Protein AF-A0A3D2ABC8-F1 (afdb_monomer)

Radius of gyration: 15.59 Å; Cα contacts (8 Å, |Δi|>4): 35; chains: 1; bounding box: 49×17×34 Å

Sequence (70 aa):
MRTLNFAKRNFKEIIRDPLSIIFSVVLPLFLLWIFQQFKIPSENYKLQNFTPGIIVFGFSFITLFTATLV

Mean predicted aligned error: 5.5 Å

Secondary structure (DSSP, 8-state):
--HHHHHHHHHHHHHH-HHHHIIIIIHHHHHHHHHHH---SSGGGSHHHHHHHHHHHHHHHHHHHHTT--

Solvent-accessible surface area (backbone atoms only — not comparable to full-atom values): 4048 Å² total; per-residue (Å²): 133,62,67,65,57,54,51,55,50,53,53,52,53,46,70,70,34,64,64,46,47,43,51,34,47,52,44,37,53,51,51,52,58,54,55,67,69,58,86,60,99,46,82,78,66,39,64,79,65,46,49,63,58,40,51,55,54,14,50,52,38,48,55,54,48,58,73,66,64,126

pLDDT: mean 85.96, std 7.87, range [54.91, 94.69]

Nearest PDB structures (foldseek):
  6grj-assembly1_C  TM=3.841E-01  e=7.816E+00  Aeromonas hydrophila

Foldseek 3Di:
DVVVVVVVVLVVVCVVDPVLCCQLPVVLVVVLVVLVVDPDPDPCSPSVNCSVVSNVRSVVSNVVVSVVDD

Structure (mmCIF, N/CA/C/O backbone):
data_AF-A0A3D2ABC8-F1
#
_entry.id   AF-A0A3D2ABC8-F1
#
loop_
_atom_site.group_PDB
_atom_site.id
_atom_site.type_symbol
_atom_site.label_atom_id
_atom_site.label_alt_id
_atom_site.label_comp_id
_atom_site.label_asym_id
_atom_site.label_entity_id
_atom_site.label_seq_id
_atom_site.pdbx_PDB_ins_code
_atom_site.Cartn_x
_atom_site.Cartn_y
_atom_site.Cartn_z
_atom_site.occupancy
_atom_site.B_iso_or_equiv
_atom_site.auth_seq_id
_atom_site.auth_comp_id
_atom_site.auth_asym_id
_atom_site.auth_atom_id
_atom_site.pdbx_PDB_model_num
ATOM 1 N N . MET A 1 1 ? 28.263 2.228 -1.646 1.00 62.22 1 MET A N 1
ATOM 2 C CA . MET A 1 1 ? 27.078 2.908 -2.226 1.00 62.22 1 MET A CA 1
ATOM 3 C C . MET A 1 1 ? 26.480 2.134 -3.416 1.00 62.22 1 MET A C 1
ATOM 5 O O . 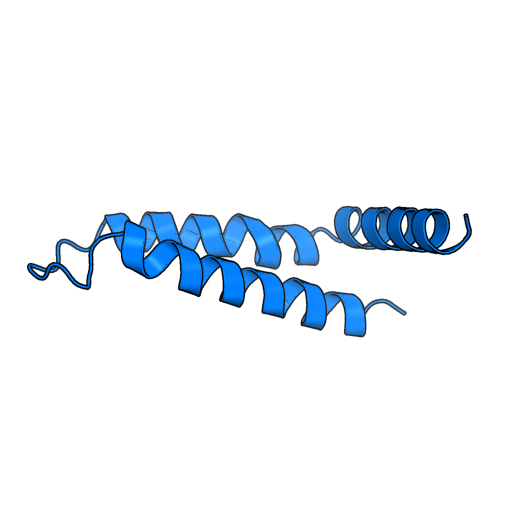MET A 1 1 ? 26.231 2.715 -4.462 1.00 62.22 1 MET A O 1
ATOM 9 N N . ARG A 1 2 ? 26.237 0.817 -3.295 1.00 77.12 2 ARG A N 1
ATOM 10 C CA . ARG A 1 2 ? 25.633 0.011 -4.382 1.00 77.12 2 ARG A CA 1
ATOM 11 C C . ARG A 1 2 ? 24.131 -0.214 -4.171 1.00 77.12 2 ARG A C 1
ATOM 13 O O . ARG A 1 2 ? 23.363 -0.085 -5.115 1.00 77.12 2 ARG A O 1
ATOM 20 N N . THR A 1 3 ? 23.705 -0.425 -2.924 1.00 87.75 3 THR A N 1
ATOM 21 C CA . THR A 1 3 ? 22.301 -0.669 -2.544 1.00 87.75 3 THR A CA 1
ATOM 22 C C . THR A 1 3 ? 21.361 0.468 -2.948 1.00 87.75 3 THR A C 1
ATOM 24 O O . THR A 1 3 ? 20.313 0.213 -3.526 1.00 87.75 3 THR A O 1
ATOM 27 N N . LEU A 1 4 ? 21.764 1.727 -2.735 1.00 90.25 4 LEU A N 1
ATOM 28 C CA . LEU A 1 4 ? 20.972 2.900 -3.134 1.00 90.25 4 LEU A CA 1
ATOM 29 C C . LEU A 1 4 ? 20.752 2.976 -4.654 1.00 90.25 4 LEU A C 1
ATOM 31 O O . LEU A 1 4 ? 19.670 3.350 -5.100 1.00 90.25 4 LEU A O 1
ATOM 35 N N . ASN A 1 5 ? 21.745 2.578 -5.456 1.00 89.69 5 ASN A N 1
ATOM 36 C CA . ASN A 1 5 ? 21.600 2.550 -6.912 1.00 89.69 5 ASN A CA 1
ATOM 37 C C . ASN A 1 5 ? 20.616 1.464 -7.364 1.00 89.69 5 ASN A C 1
ATOM 39 O O . ASN A 1 5 ? 19.823 1.715 -8.270 1.00 89.69 5 ASN A O 1
ATOM 43 N N . PHE A 1 6 ? 20.633 0.288 -6.730 1.00 86.25 6 PHE A N 1
ATOM 44 C CA . PHE A 1 6 ? 19.661 -0.770 -7.015 1.00 86.25 6 PHE A CA 1
ATOM 45 C C . PHE A 1 6 ? 18.247 -0.376 -6.581 1.00 86.25 6 PHE A C 1
ATOM 47 O O . PHE A 1 6 ? 17.321 -0.490 -7.381 1.00 86.25 6 PHE A O 1
ATOM 54 N N . ALA A 1 7 ? 18.092 0.198 -5.384 1.00 88.31 7 ALA A N 1
ATOM 55 C CA . ALA A 1 7 ? 16.808 0.704 -4.903 1.00 88.31 7 ALA A CA 1
ATOM 56 C C . ALA A 1 7 ? 16.218 1.764 -5.849 1.00 88.31 7 ALA A C 1
ATOM 58 O O . ALA A 1 7 ? 15.042 1.707 -6.194 1.00 88.31 7 ALA A O 1
ATOM 59 N N . LYS A 1 8 ? 17.044 2.694 -6.352 1.00 90.25 8 LYS A N 1
ATOM 60 C CA . LYS A 1 8 ? 16.602 3.726 -7.302 1.00 90.25 8 LYS A CA 1
ATOM 61 C C . LYS A 1 8 ? 16.135 3.148 -8.642 1.00 90.25 8 LYS A C 1
ATOM 63 O O . LYS A 1 8 ? 15.222 3.703 -9.250 1.00 90.25 8 LYS A O 1
ATOM 68 N N . ARG A 1 9 ? 16.764 2.073 -9.126 1.00 87.62 9 ARG A N 1
ATOM 69 C CA . ARG A 1 9 ? 16.341 1.384 -10.357 1.00 87.62 9 ARG A CA 1
ATOM 70 C C . ARG A 1 9 ? 15.005 0.679 -10.158 1.00 87.62 9 ARG A C 1
ATOM 72 O O . ARG A 1 9 ? 14.086 0.933 -10.926 1.00 87.62 9 ARG A O 1
ATOM 79 N N . ASN A 1 10 ? 14.882 -0.083 -9.077 1.00 86.44 10 ASN A N 1
ATOM 80 C CA . ASN A 1 10 ? 13.657 -0.810 -8.763 1.00 86.44 10 ASN A CA 1
ATOM 81 C C . ASN A 1 10 ? 12.474 0.143 -8.519 1.00 86.44 10 ASN A C 1
ATOM 83 O O . ASN A 1 10 ? 11.383 -0.065 -9.033 1.00 86.44 10 ASN A O 1
ATOM 87 N N . PHE A 1 11 ? 12.714 1.281 -7.861 1.00 87.94 11 PHE A N 1
ATOM 88 C CA . PHE A 1 11 ? 11.701 2.325 -7.702 1.00 87.94 11 PHE A CA 1
ATOM 89 C C . PHE A 1 11 ? 11.208 2.895 -9.042 1.00 87.94 11 PHE A C 1
ATOM 91 O O . PHE A 1 11 ? 10.014 3.119 -9.221 1.00 87.94 11 PHE A O 1
ATOM 98 N N . LYS A 1 12 ? 12.111 3.106 -10.012 1.00 88.25 12 LYS A N 1
ATOM 99 C CA . LYS A 1 12 ? 11.719 3.539 -11.363 1.00 88.25 12 LYS A 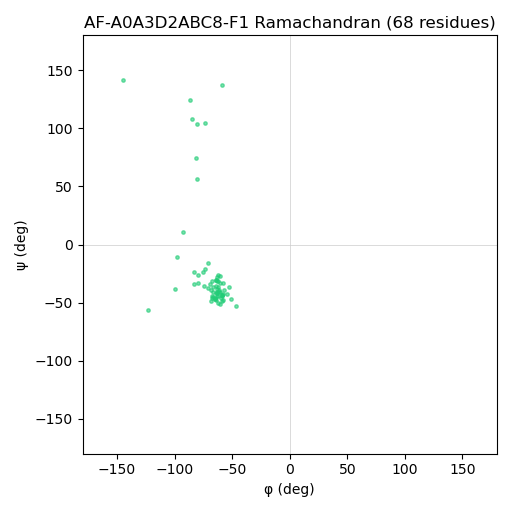CA 1
ATOM 100 C C . LYS A 1 12 ? 10.9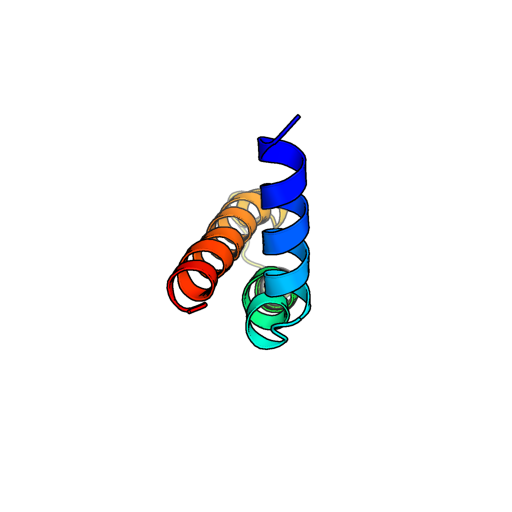16 2.472 -12.105 1.00 88.25 12 LYS A C 1
ATOM 102 O O . LYS A 1 12 ? 10.021 2.833 -12.860 1.00 88.25 12 LYS A O 1
ATOM 107 N N . GLU A 1 13 ? 11.240 1.197 -11.916 1.00 87.44 13 GLU A N 1
ATOM 108 C CA . GLU A 1 13 ? 10.503 0.078 -12.514 1.00 87.44 13 GLU A CA 1
ATOM 109 C C . GLU A 1 13 ? 9.076 0.001 -11.960 1.00 87.44 13 GLU A C 1
ATOM 111 O O . GLU A 1 13 ? 8.137 -0.038 -12.750 1.00 87.44 13 GLU A O 1
ATOM 116 N N . ILE A 1 14 ? 8.911 0.119 -10.636 1.00 86.56 14 ILE A N 1
ATOM 117 C CA . ILE A 1 14 ? 7.599 0.157 -9.967 1.00 86.56 14 ILE A CA 1
ATOM 118 C C . ILE A 1 14 ? 6.758 1.342 -10.457 1.00 86.56 14 ILE A C 1
ATOM 120 O O . ILE A 1 14 ? 5.586 1.171 -10.768 1.00 86.56 14 ILE A O 1
ATOM 124 N N . ILE A 1 15 ? 7.338 2.545 -10.557 1.00 86.88 15 ILE A N 1
ATOM 125 C CA . ILE A 1 15 ? 6.600 3.735 -11.020 1.00 86.88 15 ILE A CA 1
ATOM 126 C C . ILE A 1 15 ? 6.201 3.631 -12.495 1.00 86.88 15 ILE A C 1
ATOM 128 O O . ILE A 1 15 ? 5.189 4.191 -12.912 1.00 86.88 15 ILE A O 1
ATOM 132 N N . ARG A 1 16 ? 7.009 2.956 -13.314 1.00 88.62 16 ARG A N 1
ATOM 133 C CA . ARG A 1 16 ? 6.703 2.781 -14.735 1.00 88.62 16 ARG A CA 1
ATOM 134 C C . ARG A 1 16 ? 5.573 1.775 -14.955 1.00 88.62 16 ARG A C 1
ATOM 136 O O . ARG A 1 16 ? 4.959 1.814 -16.017 1.00 88.62 16 ARG A O 1
ATOM 143 N N . ASP A 1 17 ? 5.306 0.897 -13.992 1.00 88.19 17 ASP A N 1
ATOM 144 C CA . ASP A 1 17 ? 4.169 -0.013 -14.041 1.00 88.19 17 ASP A CA 1
ATOM 145 C C . ASP A 1 17 ? 2.891 0.666 -13.498 1.00 88.19 17 ASP A C 1
ATOM 147 O O . ASP A 1 17 ? 2.750 0.873 -12.286 1.00 88.19 17 ASP A O 1
ATOM 151 N N . PRO A 1 18 ? 1.922 1.009 -14.369 1.00 86.44 18 PRO A N 1
ATOM 152 C CA . PRO A 1 18 ? 0.690 1.657 -13.939 1.00 86.44 18 PRO A CA 1
ATOM 153 C C . PRO A 1 18 ? -0.156 0.760 -13.025 1.00 86.44 18 PRO A C 1
ATOM 155 O O . PRO A 1 18 ? -0.833 1.283 -12.140 1.00 86.44 18 PRO A O 1
ATOM 158 N N . LEU A 1 19 ? -0.111 -0.570 -13.191 1.00 88.12 19 LEU A N 1
ATOM 159 C CA . LEU A 1 19 ? -0.874 -1.495 -12.348 1.00 88.12 19 LEU A CA 1
ATOM 160 C C . LEU A 1 19 ? -0.341 -1.485 -10.918 1.00 88.12 19 LEU A C 1
ATOM 162 O O . LEU A 1 19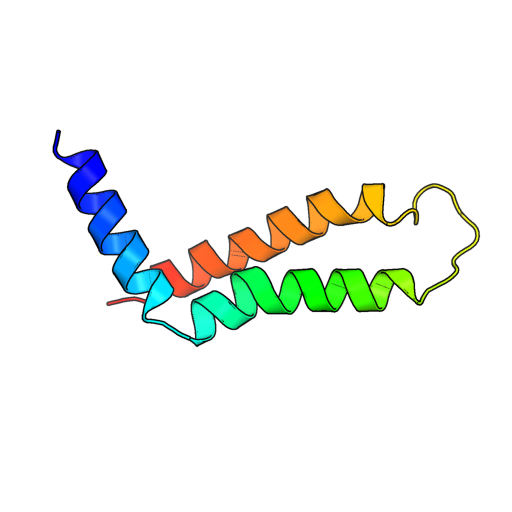 ? -1.125 -1.327 -9.980 1.00 88.12 19 LEU A O 1
ATOM 166 N N . SER A 1 20 ? 0.983 -1.549 -10.753 1.00 88.31 20 SER A N 1
ATOM 167 C CA . SER A 1 20 ? 1.629 -1.416 -9.447 1.00 88.31 20 SER A CA 1
ATOM 168 C C . SER A 1 20 ? 1.155 -0.170 -8.701 1.00 88.31 20 SER A C 1
ATOM 170 O O . SER A 1 20 ? 0.768 -0.273 -7.538 1.00 88.31 20 SER A O 1
ATOM 172 N N . ILE A 1 21 ? 1.107 0.999 -9.349 1.00 88.44 21 ILE A N 1
ATOM 173 C CA . ILE A 1 21 ? 0.641 2.247 -8.715 1.00 88.44 21 ILE A CA 1
ATOM 174 C C . ILE A 1 21 ? -0.845 2.172 -8.342 1.00 88.44 21 ILE A C 1
ATOM 176 O O . ILE A 1 21 ? -1.227 2.539 -7.225 1.00 88.44 21 ILE A O 1
ATOM 180 N N . ILE A 1 22 ? -1.692 1.701 -9.261 1.00 92.44 22 ILE A N 1
ATOM 181 C CA . ILE A 1 22 ? -3.142 1.624 -9.043 1.00 92.44 22 ILE A CA 1
ATOM 182 C C . ILE A 1 22 ? -3.450 0.743 -7.829 1.00 92.44 22 ILE A C 1
ATOM 184 O O . ILE A 1 22 ? -4.194 1.148 -6.938 1.00 92.44 22 ILE A O 1
ATOM 188 N N . PHE A 1 23 ? -2.852 -0.440 -7.748 1.00 91.00 23 PHE A N 1
ATOM 189 C CA . PHE A 1 23 ? -3.157 -1.388 -6.681 1.00 91.00 23 PHE A CA 1
ATOM 190 C C . PHE A 1 23 ? -2.455 -1.071 -5.357 1.00 91.00 23 PHE A C 1
ATOM 192 O O . PHE A 1 23 ? -3.034 -1.309 -4.301 1.00 91.00 23 PHE A O 1
ATOM 199 N N . SER A 1 24 ? -1.240 -0.517 -5.377 1.00 90.50 24 SER A N 1
ATOM 200 C CA . SER A 1 24 ? -0.508 -0.214 -4.137 1.00 90.50 24 SER A CA 1
ATOM 201 C C . SER A 1 24 ? -0.899 1.111 -3.482 1.00 90.50 24 SER A C 1
ATOM 203 O O . SER A 1 24 ? -0.710 1.257 -2.276 1.00 90.50 24 SER A O 1
ATOM 205 N N . VAL A 1 25 ? -1.448 2.071 -4.239 1.00 91.31 25 VAL A N 1
ATOM 206 C CA . VAL A 1 25 ? -1.791 3.410 -3.724 1.00 91.31 25 VAL A CA 1
ATOM 207 C C . VAL A 1 25 ? -3.264 3.741 -3.929 1.00 91.31 25 VAL A C 1
ATOM 209 O O . VAL A 1 25 ? -3.965 4.043 -2.963 1.00 91.31 25 VAL A O 1
ATOM 212 N N . VAL A 1 26 ? -3.754 3.678 -5.171 1.00 94.25 26 VAL A N 1
ATOM 213 C CA . VAL A 1 26 ? -5.115 4.140 -5.497 1.00 94.25 26 VAL A CA 1
ATOM 214 C C . VAL A 1 26 ? -6.167 3.255 -4.833 1.00 94.25 26 VAL A C 1
ATOM 216 O O . VAL A 1 26 ? -7.093 3.772 -4.215 1.00 94.25 26 VAL A O 1
ATOM 219 N N . LEU A 1 27 ? -6.005 1.933 -4.895 1.00 94.38 27 LEU A N 1
ATOM 220 C CA . LEU A 1 27 ? -6.930 0.979 -4.291 1.00 94.38 27 LEU A CA 1
ATOM 221 C C . LEU A 1 27 ? -7.011 1.126 -2.754 1.00 94.38 27 LEU A C 1
ATOM 223 O O . LEU A 1 27 ? -8.126 1.270 -2.256 1.00 94.38 27 LEU A O 1
ATOM 227 N N . PRO A 1 28 ? -5.904 1.160 -1.981 1.00 93.69 28 PRO A N 1
ATOM 228 C CA . PRO A 1 28 ? -5.952 1.427 -0.541 1.00 93.69 28 PRO A CA 1
ATOM 229 C C . PRO A 1 28 ? -6.672 2.729 -0.173 1.00 93.69 28 PRO A C 1
ATOM 231 O O . PRO A 1 28 ? -7.489 2.746 0.747 1.00 93.69 28 PRO A O 1
ATOM 234 N N . LEU A 1 29 ? -6.421 3.813 -0.913 1.00 93.50 29 LEU A N 1
ATOM 235 C CA . LEU A 1 29 ? -7.102 5.092 -0.690 1.00 93.50 29 LEU A CA 1
ATOM 236 C C . LEU A 1 29 ? -8.595 5.013 -1.022 1.00 93.50 29 LEU A C 1
ATOM 238 O O . LEU A 1 29 ? -9.424 5.530 -0.276 1.00 93.50 29 LEU A O 1
ATOM 242 N N . PHE A 1 30 ? -8.944 4.331 -2.111 1.00 94.69 30 PHE A N 1
ATOM 243 C CA . PHE A 1 30 ? -10.329 4.103 -2.504 1.00 94.69 30 PHE A CA 1
ATOM 244 C C . PHE A 1 30 ? -11.090 3.271 -1.463 1.00 94.69 30 PHE A C 1
ATOM 246 O O . PHE A 1 30 ? -12.217 3.610 -1.105 1.00 94.69 30 PHE A O 1
ATOM 253 N N . LEU A 1 31 ? -10.457 2.234 -0.908 1.00 92.44 31 LEU A N 1
ATOM 254 C CA . LEU A 1 31 ? -11.024 1.431 0.175 1.00 92.44 31 LEU A CA 1
ATOM 255 C C . LEU A 1 31 ? -11.247 2.264 1.439 1.00 92.44 31 LEU A C 1
ATOM 257 O O . LEU A 1 31 ? -12.322 2.189 2.026 1.00 92.44 31 LEU A O 1
ATOM 261 N N . LEU A 1 32 ? -10.281 3.099 1.837 1.00 91.50 32 LEU A N 1
ATOM 262 C CA . LEU A 1 32 ? -10.452 4.017 2.970 1.00 91.50 32 LEU A CA 1
ATOM 263 C C . LEU A 1 32 ? -11.626 4.974 2.761 1.00 91.50 32 LEU A C 1
ATOM 265 O O . LEU A 1 32 ? -12.427 5.182 3.673 1.00 91.50 32 LEU A O 1
ATOM 269 N N . TRP A 1 33 ? -11.752 5.521 1.554 1.00 91.19 33 TRP A N 1
ATOM 270 C CA . TRP A 1 33 ? -12.851 6.411 1.201 1.00 91.19 33 TRP A CA 1
ATOM 271 C C . TRP A 1 33 ? -14.215 5.711 1.274 1.00 91.19 33 TRP A C 1
ATOM 273 O O . TRP A 1 33 ? -15.173 6.285 1.797 1.00 91.19 33 T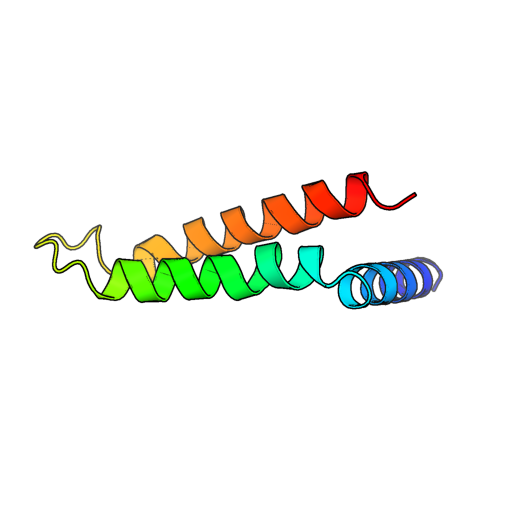RP A O 1
ATOM 283 N N . ILE A 1 34 ? -14.294 4.456 0.821 1.00 91.19 34 ILE A N 1
ATOM 284 C CA . ILE A 1 34 ? -15.488 3.614 0.957 1.00 91.19 34 ILE A CA 1
ATOM 285 C C . ILE A 1 34 ? -15.793 3.335 2.433 1.00 91.19 34 ILE A C 1
ATOM 287 O O . ILE A 1 34 ? -16.932 3.513 2.864 1.00 91.19 34 ILE A O 1
ATOM 291 N N . PHE A 1 35 ? -14.796 2.937 3.229 1.00 87.12 35 PHE A N 1
ATOM 292 C CA . PHE A 1 35 ? -14.994 2.622 4.646 1.00 87.12 35 PHE A CA 1
ATOM 293 C C . PHE A 1 35 ? -15.474 3.822 5.457 1.00 87.12 35 PHE A C 1
ATOM 295 O O . PHE A 1 35 ? -16.284 3.657 6.365 1.00 87.12 35 PHE A O 1
ATOM 302 N N . GLN A 1 36 ? -15.067 5.034 5.079 1.00 85.94 36 GLN A N 1
ATOM 303 C CA . GLN A 1 36 ? -15.575 6.264 5.679 1.00 85.94 36 GLN A CA 1
ATOM 304 C C . GLN A 1 36 ? -17.097 6.448 5.500 1.00 85.94 36 GLN A C 1
ATOM 306 O O . GLN A 1 36 ? -17.727 7.101 6.333 1.00 85.94 36 GLN A O 1
ATOM 311 N N . GLN A 1 37 ? -17.708 5.882 4.451 1.00 86.94 37 GLN A N 1
ATOM 312 C CA . GLN A 1 37 ? -19.155 5.994 4.220 1.00 86.94 37 GLN A CA 1
ATOM 313 C C . GLN A 1 37 ? -19.975 5.097 5.163 1.00 86.94 37 GLN A C 1
ATOM 315 O O . GLN A 1 37 ? -21.145 5.384 5.432 1.00 86.94 37 GLN A O 1
ATOM 320 N N . PHE A 1 38 ? -19.380 4.026 5.698 1.00 83.94 38 PHE A N 1
ATOM 321 C CA . PHE A 1 38 ? -20.059 3.106 6.607 1.00 83.94 38 PHE A CA 1
ATOM 322 C C . PHE A 1 38 ? -20.085 3.672 8.031 1.00 83.94 38 PHE A C 1
ATOM 324 O O . PHE A 1 38 ? -19.108 3.614 8.774 1.00 83.94 38 PHE A O 1
ATOM 331 N N . LYS A 1 39 ? -21.241 4.193 8.452 1.00 74.62 39 LYS A N 1
ATOM 332 C CA . LYS A 1 39 ? -21.469 4.645 9.833 1.00 74.62 39 LYS A CA 1
ATOM 333 C C . LYS A 1 39 ? -21.819 3.464 10.741 1.00 74.62 39 LYS A C 1
ATOM 335 O O . LYS A 1 39 ? -22.976 3.276 11.105 1.00 74.62 39 LYS A O 1
ATOM 340 N N . ILE A 1 40 ? -20.822 2.653 11.088 1.00 78.19 40 ILE A N 1
ATOM 341 C CA . ILE A 1 40 ? -20.988 1.550 12.044 1.00 78.19 40 ILE A CA 1
ATOM 342 C C . ILE A 1 40 ? -20.780 2.100 13.469 1.00 78.19 40 ILE A C 1
ATOM 344 O O . ILE A 1 40 ? -19.732 2.690 13.737 1.00 78.19 40 ILE A O 1
ATOM 348 N N . PRO A 1 41 ? -21.738 1.926 14.400 1.00 73.00 41 PRO A N 1
ATOM 349 C CA . PRO A 1 41 ? -21.717 2.558 15.722 1.00 73.00 41 PRO A CA 1
ATOM 350 C C . PRO A 1 41 ? -20.801 1.829 16.721 1.00 73.00 41 PRO A C 1
ATOM 352 O O . PRO A 1 41 ? -21.232 1.406 17.789 1.00 73.00 41 PRO A O 1
ATOM 355 N N . SER A 1 42 ? -19.520 1.663 16.391 1.00 76.88 42 SER A N 1
ATOM 356 C CA . SER A 1 42 ? -18.535 1.088 17.314 1.00 76.88 42 SER A CA 1
ATOM 357 C C . SER A 1 42 ? -17.161 1.733 17.152 1.00 76.88 42 SER A C 1
ATOM 359 O O . SER A 1 42 ? -16.722 2.030 16.043 1.00 76.88 42 SER A O 1
ATOM 361 N N . GLU A 1 43 ? -16.462 1.952 18.269 1.00 74.38 43 GLU A N 1
ATOM 362 C CA . GLU A 1 43 ? -15.172 2.654 18.271 1.00 74.38 43 GLU A CA 1
ATOM 363 C C . GLU A 1 43 ? -14.078 1.924 17.486 1.00 74.38 43 GLU A C 1
ATOM 365 O O . GLU A 1 43 ? -13.194 2.562 16.917 1.00 74.38 43 GLU A O 1
ATOM 370 N N . ASN A 1 44 ? -14.171 0.596 17.403 1.00 74.12 44 ASN A N 1
ATOM 371 C CA . ASN A 1 44 ? -13.259 -0.226 16.613 1.00 74.12 44 ASN A CA 1
ATOM 372 C C . ASN A 1 44 ? -13.326 0.103 15.120 1.00 74.12 44 ASN A C 1
ATOM 374 O O . ASN A 1 44 ? -12.331 -0.072 14.425 1.00 74.12 44 ASN A O 1
ATOM 378 N N . TYR A 1 45 ? -14.465 0.620 14.646 1.00 74.31 45 TYR A N 1
ATOM 379 C CA . TYR A 1 45 ? -14.683 0.937 13.240 1.00 74.31 45 TYR A CA 1
ATOM 380 C C . TYR A 1 45 ? -14.330 2.385 12.879 1.00 74.31 45 TYR A C 1
ATOM 382 O O . TYR A 1 45 ? -14.625 2.846 11.776 1.00 74.31 45 TYR A O 1
ATOM 390 N N . LYS A 1 46 ? -13.666 3.118 13.784 1.00 82.88 46 LYS A N 1
ATOM 391 C CA . LYS A 1 46 ? -13.069 4.413 13.445 1.00 82.88 46 LYS A CA 1
ATOM 392 C C . LYS A 1 46 ? -12.065 4.222 12.309 1.00 82.88 46 LYS A C 1
ATOM 394 O O . LYS A 1 46 ? -11.243 3.308 12.336 1.00 82.88 46 LYS A O 1
ATOM 399 N N . LEU A 1 47 ? -12.084 5.138 11.341 1.00 84.38 47 LEU A N 1
ATOM 400 C CA . LEU A 1 47 ? -11.200 5.096 10.172 1.00 84.38 47 LEU A CA 1
ATOM 401 C C . LEU A 1 47 ? -9.718 4.974 10.566 1.00 84.38 47 LEU A C 1
ATOM 403 O O . LEU A 1 47 ? -8.972 4.239 9.928 1.00 84.38 47 LEU A O 1
ATOM 407 N N . GLN A 1 48 ? -9.312 5.624 11.665 1.00 86.00 48 GLN A N 1
ATOM 408 C CA . GLN A 1 48 ? -7.940 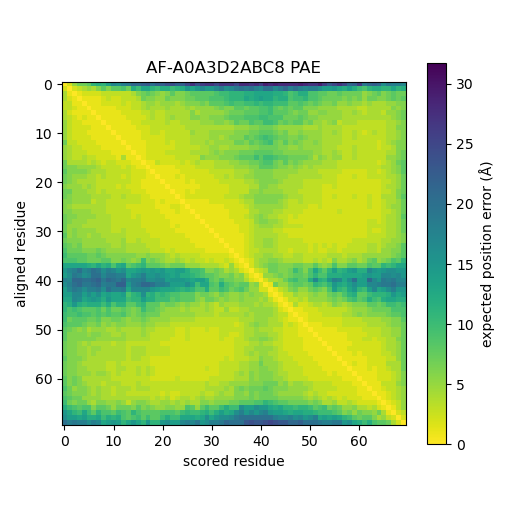5.577 12.185 1.00 86.00 48 GLN A CA 1
ATOM 409 C C . GLN A 1 48 ? -7.462 4.154 12.503 1.00 86.00 48 GLN A C 1
ATOM 411 O O . GLN A 1 48 ? -6.284 3.858 12.319 1.00 86.00 48 GLN A O 1
ATOM 416 N N . ASN A 1 49 ? -8.368 3.275 12.936 1.00 87.50 49 ASN A N 1
ATOM 417 C CA . ASN A 1 49 ? -8.038 1.896 13.284 1.00 87.50 49 ASN A CA 1
ATOM 418 C C . ASN A 1 49 ? -7.914 1.00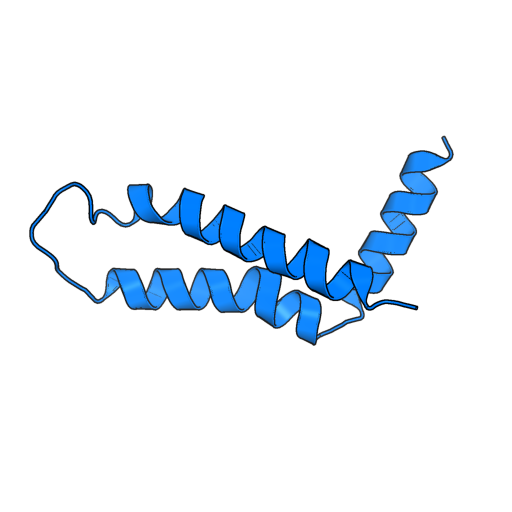9 12.034 1.00 87.50 49 ASN A C 1
ATOM 420 O O . ASN A 1 49 ? -7.160 0.039 12.044 1.00 87.50 49 ASN A O 1
ATOM 424 N N . PHE A 1 50 ? -8.600 1.359 10.940 1.00 86.44 50 PHE A N 1
ATOM 425 C CA . PHE A 1 50 ? -8.534 0.636 9.664 1.00 86.44 50 PHE A CA 1
ATOM 426 C C . PHE A 1 50 ? -7.340 1.034 8.793 1.00 86.44 50 PHE A C 1
ATOM 428 O O . PHE A 1 50 ? -6.777 0.185 8.100 1.00 86.44 50 PHE A O 1
ATOM 435 N N . THR A 1 51 ? -6.927 2.303 8.841 1.00 90.44 51 THR A N 1
ATOM 436 C CA . THR A 1 51 ? -5.791 2.841 8.078 1.00 90.44 51 THR A CA 1
ATOM 437 C C . THR A 1 51 ? -4.527 1.976 8.123 1.00 90.44 51 THR A C 1
ATOM 439 O O . THR A 1 51 ? -4.039 1.629 7.047 1.00 90.44 51 THR A O 1
ATOM 442 N N . PRO A 1 52 ? -3.986 1.570 9.289 1.00 92.06 52 PRO A N 1
ATOM 443 C CA . PRO A 1 52 ? -2.771 0.756 9.319 1.00 92.06 5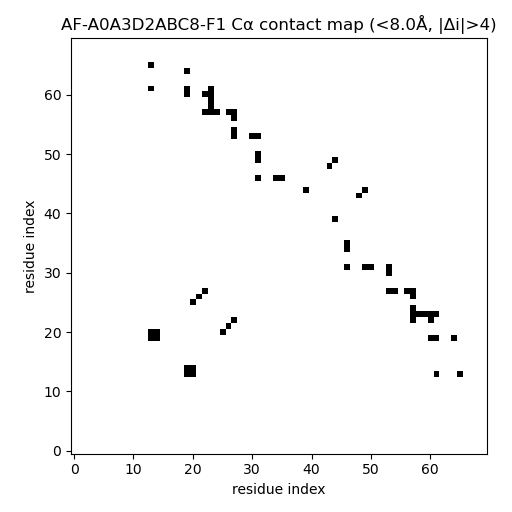2 PRO A CA 1
ATOM 444 C C . PRO A 1 52 ? -2.947 -0.601 8.623 1.00 92.06 52 PRO A C 1
ATOM 446 O O . PRO A 1 52 ? -2.057 -1.022 7.886 1.00 92.06 52 PRO A O 1
ATOM 449 N N . GLY A 1 53 ? -4.102 -1.258 8.778 1.00 92.00 53 GLY A N 1
ATOM 450 C CA . GLY A 1 53 ? -4.386 -2.526 8.097 1.00 92.00 53 GLY A CA 1
ATOM 451 C C . GLY A 1 53 ? -4.448 -2.374 6.576 1.00 92.00 53 GLY A C 1
ATOM 452 O O . GLY A 1 53 ? -3.874 -3.179 5.844 1.00 92.00 53 GLY A O 1
ATOM 453 N N . ILE A 1 54 ? -5.078 -1.301 6.095 1.00 93.19 54 ILE A N 1
ATOM 454 C CA . ILE A 1 54 ? -5.203 -1.014 4.660 1.00 93.19 54 ILE A CA 1
ATOM 455 C C . ILE A 1 54 ? -3.853 -0.627 4.039 1.00 93.19 54 ILE A C 1
ATOM 457 O O . ILE A 1 54 ? -3.568 -1.009 2.905 1.00 93.19 54 ILE A O 1
ATOM 461 N N . ILE A 1 55 ? -2.986 0.062 4.785 1.00 92.12 55 ILE A N 1
ATOM 462 C CA . ILE A 1 55 ? -1.616 0.362 4.343 1.00 92.12 55 ILE A CA 1
ATOM 463 C C . ILE A 1 55 ? -0.799 -0.928 4.195 1.00 92.12 55 ILE A C 1
ATOM 465 O O . ILE A 1 55 ? -0.154 -1.130 3.166 1.00 92.12 55 ILE A O 1
ATOM 469 N N . VAL A 1 56 ? -0.849 -1.826 5.187 1.00 93.12 56 VAL A N 1
ATOM 470 C CA . VAL A 1 56 ? -0.154 -3.125 5.117 1.00 93.12 56 VAL A CA 1
ATOM 471 C C . VAL A 1 56 ? -0.676 -3.964 3.948 1.00 93.12 56 VAL A C 1
ATOM 473 O O . VAL A 1 56 ? 0.113 -4.557 3.213 1.00 93.12 56 VAL A O 1
ATOM 476 N N . PHE A 1 57 ? -1.989 -3.955 3.715 1.00 92.12 57 PHE A N 1
ATOM 477 C CA . PHE A 1 57 ? -2.593 -4.567 2.534 1.00 92.12 57 PHE A CA 1
ATOM 478 C C . PHE A 1 57 ? -2.056 -3.965 1.223 1.00 92.12 57 PHE A C 1
ATOM 480 O O . PHE A 1 57 ? -1.666 -4.716 0.332 1.00 92.12 57 PHE A O 1
ATOM 487 N N . GLY A 1 58 ? -1.934 -2.638 1.115 1.00 92.19 58 GLY A N 1
ATOM 488 C CA . GLY A 1 58 ? -1.327 -1.971 -0.044 1.00 92.19 58 GLY A CA 1
ATOM 489 C C . GLY A 1 58 ? 0.110 -2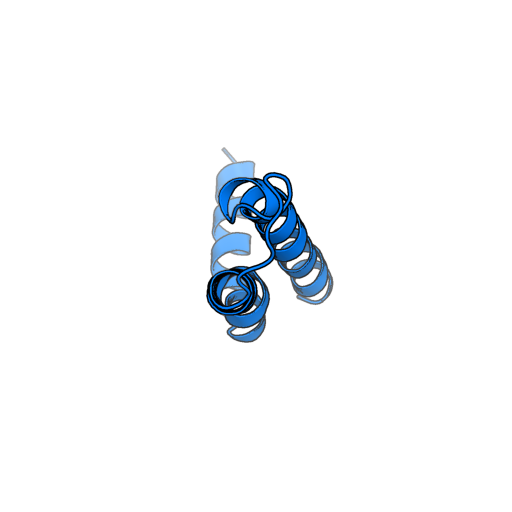.428 -0.330 1.00 92.19 58 GLY A C 1
ATOM 490 O O . GLY A 1 58 ? 0.471 -2.663 -1.484 1.00 92.19 58 GLY A O 1
ATOM 491 N N . PHE A 1 59 ? 0.918 -2.646 0.715 1.00 90.81 59 PHE A N 1
ATOM 492 C CA . PHE A 1 59 ? 2.282 -3.165 0.563 1.00 90.81 59 PHE A CA 1
ATOM 493 C C . PHE A 1 59 ? 2.339 -4.587 -0.009 1.00 90.81 59 PHE A C 1
ATOM 495 O O . PHE A 1 59 ? 3.280 -4.896 -0.739 1.00 90.81 59 PHE A O 1
ATOM 502 N N . SER A 1 60 ? 1.329 -5.429 0.243 1.00 91.69 60 SER A N 1
ATOM 503 C CA . SER A 1 60 ? 1.274 -6.780 -0.336 1.00 91.69 60 SER A CA 1
ATOM 504 C C . SER A 1 60 ? 1.252 -6.759 -1.870 1.00 91.69 60 SER A C 1
ATOM 506 O O . SER A 1 60 ? 1.883 -7.605 -2.504 1.00 91.69 60 SER A O 1
ATOM 508 N N . PHE A 1 61 ? 0.628 -5.742 -2.475 1.00 90.12 61 PHE A N 1
ATOM 509 C CA . PHE A 1 61 ? 0.632 -5.561 -3.925 1.00 90.12 61 PHE A CA 1
ATOM 510 C C . PHE A 1 61 ? 1.991 -5.141 -4.459 1.00 90.12 61 PHE A C 1
ATOM 512 O O . PHE A 1 61 ? 2.388 -5.618 -5.517 1.00 90.12 61 PHE A O 1
ATOM 519 N N . ILE A 1 62 ? 2.733 -4.301 -3.729 1.00 87.12 62 ILE A N 1
ATOM 520 C CA . ILE A 1 62 ? 4.104 -3.959 -4.126 1.00 87.12 62 ILE A CA 1
ATOM 521 C C . ILE A 1 62 ? 4.931 -5.241 -4.227 1.00 87.12 62 ILE A C 1
ATOM 523 O O . ILE A 1 62 ? 5.577 -5.462 -5.246 1.00 87.12 62 ILE A O 1
ATOM 527 N N . THR A 1 63 ? 4.868 -6.119 -3.222 1.00 86.50 63 THR A N 1
ATOM 528 C CA . THR A 1 63 ? 5.564 -7.416 -3.252 1.00 86.50 63 THR A CA 1
ATOM 529 C C . THR A 1 63 ? 5.076 -8.319 -4.387 1.00 86.50 63 THR A C 1
ATOM 531 O O . THR A 1 63 ? 5.896 -8.903 -5.090 1.00 86.50 63 THR A O 1
ATOM 534 N N . LEU A 1 64 ? 3.761 -8.411 -4.603 1.00 89.06 64 LEU A N 1
ATOM 535 C CA . LEU A 1 64 ? 3.182 -9.234 -5.665 1.00 89.06 64 LEU A CA 1
ATOM 536 C C . LEU A 1 64 ? 3.653 -8.792 -7.057 1.00 89.06 64 LEU A C 1
ATOM 538 O O . LEU A 1 64 ? 4.142 -9.616 -7.823 1.00 89.06 64 LEU A O 1
ATOM 542 N N . PHE A 1 65 ? 3.543 -7.501 -7.377 1.00 85.50 65 PHE A N 1
ATOM 543 C CA . PHE A 1 65 ? 3.894 -7.002 -8.706 1.00 85.50 65 PHE A CA 1
ATOM 544 C C . PHE A 1 65 ? 5.404 -6.949 -8.925 1.00 85.50 65 PHE A C 1
ATOM 546 O O . PHE A 1 65 ? 5.874 -7.304 -10.004 1.00 85.50 65 PHE A O 1
ATOM 553 N N . THR A 1 66 ? 6.192 -6.618 -7.899 1.00 81.12 66 THR A N 1
ATOM 554 C CA . THR A 1 66 ? 7.660 -6.689 -8.011 1.00 81.12 66 THR A CA 1
ATOM 555 C C . THR A 1 66 ? 8.174 -8.103 -8.245 1.00 81.12 66 THR A C 1
ATOM 557 O O . THR A 1 66 ? 9.151 -8.259 -8.969 1.00 81.12 66 THR A O 1
ATOM 560 N N . ALA A 1 67 ? 7.500 -9.134 -7.727 1.00 77.12 67 ALA A N 1
ATOM 561 C CA . ALA A 1 67 ? 7.824 -10.527 -8.033 1.00 77.12 67 ALA A CA 1
ATOM 562 C C . ALA A 1 67 ? 7.454 -10.945 -9.472 1.00 77.12 67 ALA A C 1
ATOM 564 O O . ALA A 1 67 ? 7.937 -11.969 -9.950 1.00 77.12 67 ALA A O 1
ATOM 565 N N . THR A 1 68 ? 6.612 -10.167 -10.163 1.00 72.94 68 THR A N 1
ATOM 566 C CA . THR A 1 68 ? 6.225 -10.401 -11.568 1.00 72.94 68 THR A CA 1
ATOM 567 C C . THR A 1 68 ? 7.010 -9.565 -12.581 1.00 72.94 68 THR A C 1
ATOM 569 O O . THR A 1 68 ? 6.916 -9.822 -13.780 1.00 72.94 68 THR A O 1
ATOM 572 N N . LEU A 1 69 ? 7.785 -8.577 -12.122 1.00 63.47 69 LEU A N 1
ATOM 573 C CA . LEU A 1 69 ? 8.682 -7.797 -12.973 1.00 63.47 69 LEU A CA 1
ATOM 574 C C . LEU A 1 69 ? 9.894 -8.672 -13.344 1.00 63.47 69 LEU A C 1
ATOM 576 O O . LEU A 1 69 ? 10.762 -8.916 -12.507 1.00 63.47 69 LEU A O 1
ATOM 580 N N . VAL A 1 70 ? 9.915 -9.163 -14.589 1.00 54.91 70 VAL A N 1
ATOM 581 C CA . VAL A 1 70 ? 11.072 -9.828 -15.226 1.00 54.91 70 VAL A CA 1
ATOM 582 C C . VAL A 1 70 ? 12.036 -8.789 -15.788 1.00 54.91 70 VAL A C 1
ATOM 584 O O . VAL A 1 70 ? 11.553 -7.836 -16.446 1.00 54.91 70 VAL A O 1
#